Protein AF-A0A6L3SUL7-F1 (afdb_monomer_lite)

Sequence (112 aa):
MAATLPPPRGPMPLVPLALLVAFAGGHLGVRTARADEAATIGYRIELQACRGEVCLPISVPTPLWEGRYACDGRATWVAEDAAELGPAVFGLPAGPWNFRARCAPVTGDRRA

Radius of gyration: 33.04 Å; chains: 1; bounding box: 74×94×42 Å

Structure (mmCIF, N/CA/C/O backbone):
data_AF-A0A6L3SUL7-F1
#
_entry.id   AF-A0A6L3SUL7-F1
#
loop_
_atom_site.group_PDB
_atom_site.id
_atom_site.type_symbol
_atom_site.label_atom_id
_atom_site.label_alt_id
_atom_site.label_comp_id
_atom_site.label_asym_id
_atom_site.label_entity_id
_atom_site.label_seq_id
_atom_site.pdbx_PDB_ins_code
_atom_site.Cartn_x
_atom_site.Cartn_y
_atom_site.Cartn_z
_atom_site.occupancy
_atom_site.B_iso_or_equiv
_atom_site.auth_seq_id
_atom_site.auth_comp_id
_atom_site.auth_asym_id
_atom_site.auth_atom_id
_atom_site.pdbx_PDB_model_num
ATOM 1 N N . MET A 1 1 ? 56.485 -82.835 -9.533 1.00 48.00 1 MET A N 1
ATOM 2 C CA . MET A 1 1 ? 56.835 -82.298 -8.203 1.00 48.00 1 MET A CA 1
ATOM 3 C C . MET A 1 1 ? 57.923 -81.253 -8.393 1.00 48.00 1 MET A C 1
ATOM 5 O O . MET A 1 1 ? 59.011 -81.635 -8.787 1.00 48.00 1 MET A O 1
ATOM 9 N N . ALA A 1 2 ? 57.595 -79.972 -8.216 1.00 44.84 2 ALA A N 1
ATOM 10 C CA . ALA A 1 2 ? 58.485 -78.862 -7.843 1.00 44.84 2 ALA A CA 1
ATOM 11 C C . ALA A 1 2 ? 57.636 -77.584 -7.890 1.00 44.84 2 ALA A C 1
ATOM 13 O O . ALA A 1 2 ? 57.129 -77.207 -8.943 1.00 44.84 2 ALA A O 1
ATOM 14 N N . ALA A 1 3 ? 57.408 -76.990 -6.722 1.00 48.28 3 ALA A N 1
ATOM 15 C CA . ALA A 1 3 ? 56.704 -75.729 -6.569 1.00 48.28 3 ALA A CA 1
ATOM 16 C C . ALA A 1 3 ? 57.614 -74.575 -7.006 1.00 48.28 3 ALA A C 1
ATOM 18 O O . ALA A 1 3 ? 58.794 -74.547 -6.657 1.00 48.28 3 ALA A O 1
ATOM 19 N N . THR A 1 4 ? 57.063 -73.599 -7.721 1.00 47.97 4 THR A N 1
ATOM 20 C CA . THR A 1 4 ? 57.722 -72.307 -7.942 1.00 47.97 4 THR A CA 1
ATOM 21 C C . THR A 1 4 ? 56.695 -71.218 -7.658 1.00 47.97 4 THR A C 1
ATOM 23 O O . THR A 1 4 ? 55.708 -71.067 -8.371 1.00 47.97 4 THR A O 1
ATOM 26 N N . LEU A 1 5 ? 56.887 -70.531 -6.532 1.00 55.03 5 LEU A N 1
ATOM 27 C CA . LEU A 1 5 ? 56.089 -69.392 -6.081 1.00 55.03 5 LEU A CA 1
ATOM 28 C C . LEU A 1 5 ? 56.340 -68.176 -6.992 1.00 55.03 5 LEU A C 1
ATOM 30 O O . LEU A 1 5 ? 57.505 -67.880 -7.263 1.00 55.03 5 LEU A O 1
ATOM 34 N N . PRO A 1 6 ? 55.309 -67.424 -7.418 1.00 62.91 6 PRO A N 1
ATOM 35 C CA . PRO A 1 6 ? 55.513 -66.100 -7.999 1.00 62.91 6 PRO A CA 1
ATOM 36 C C . PRO A 1 6 ? 55.828 -65.033 -6.916 1.00 62.91 6 PRO A C 1
ATOM 38 O O . PRO A 1 6 ? 55.295 -65.116 -5.805 1.00 62.91 6 PRO A O 1
ATOM 41 N N . PRO A 1 7 ? 56.683 -64.032 -7.222 1.00 61.78 7 PRO A N 1
ATOM 42 C CA . PRO A 1 7 ? 57.107 -62.961 -6.307 1.00 61.78 7 PRO A CA 1
ATOM 43 C C . PRO A 1 7 ? 56.012 -61.904 -6.006 1.00 61.78 7 PRO A C 1
ATOM 45 O O .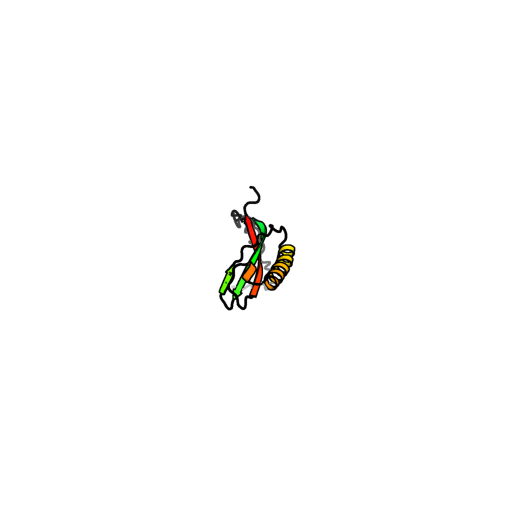 PRO A 1 7 ? 54.961 -61.894 -6.651 1.00 61.78 7 PRO A O 1
ATOM 48 N N . PRO A 1 8 ? 56.227 -61.030 -4.995 1.00 51.16 8 PRO A N 1
ATOM 49 C CA . PRO A 1 8 ? 55.175 -60.278 -4.312 1.00 51.16 8 PRO A CA 1
ATOM 50 C C . PRO A 1 8 ? 54.624 -59.058 -5.064 1.00 51.16 8 PRO A C 1
ATOM 52 O O . PRO A 1 8 ? 55.255 -58.451 -5.923 1.00 51.16 8 PRO A O 1
ATOM 55 N N . ARG A 1 9 ? 53.408 -58.703 -4.634 1.00 55.72 9 ARG A N 1
ATOM 56 C CA . ARG A 1 9 ? 52.554 -57.579 -5.034 1.00 55.72 9 ARG A CA 1
ATOM 57 C C . ARG A 1 9 ? 53.301 -56.237 -5.053 1.00 55.72 9 ARG A C 1
ATOM 59 O O . ARG A 1 9 ? 53.697 -55.740 -4.003 1.00 55.72 9 ARG A O 1
ATOM 66 N N . GLY A 1 10 ? 53.381 -55.614 -6.227 1.00 47.94 10 GLY A N 1
ATOM 67 C CA . GLY A 1 10 ? 53.538 -54.163 -6.349 1.00 47.94 10 GLY A CA 1
ATOM 68 C C . GLY A 1 10 ? 52.177 -53.455 -6.215 1.00 47.94 10 GLY A C 1
ATOM 69 O O . GLY A 1 10 ? 51.157 -54.041 -6.592 1.00 47.94 10 GLY A O 1
ATOM 70 N N . PRO A 1 11 ? 52.115 -52.229 -5.664 1.00 52.91 11 PRO A N 1
ATOM 71 C CA . PRO A 1 11 ? 50.865 -51.490 -5.520 1.00 52.91 11 PRO A CA 1
ATOM 72 C C . PRO A 1 11 ? 50.369 -50.973 -6.879 1.00 52.91 11 PRO A C 1
ATOM 74 O O . PRO A 1 11 ? 51.074 -50.265 -7.593 1.00 52.91 11 PRO A O 1
ATOM 77 N N . MET A 1 12 ? 49.130 -51.329 -7.220 1.00 60.50 12 MET A N 1
ATOM 78 C CA . MET A 1 12 ? 48.391 -50.772 -8.354 1.00 60.50 12 MET A CA 1
ATOM 79 C C . MET A 1 12 ? 48.030 -49.303 -8.086 1.00 60.50 12 MET A C 1
ATOM 81 O O . MET A 1 12 ? 47.459 -49.024 -7.030 1.00 60.50 12 MET A O 1
ATOM 85 N N . PRO A 1 13 ? 48.194 -48.379 -9.045 1.00 50.47 13 PRO A N 1
ATOM 86 C CA . PRO A 1 13 ? 47.368 -47.186 -9.079 1.00 50.47 13 PRO A CA 1
ATOM 87 C C . PRO A 1 13 ? 46.054 -47.510 -9.803 1.00 50.47 13 PRO A C 1
ATOM 89 O O . PRO A 1 13 ? 45.925 -47.398 -11.020 1.00 50.47 13 PRO A O 1
ATOM 92 N N . LEU A 1 14 ? 45.065 -47.918 -9.005 1.00 57.41 14 LEU A N 1
ATOM 93 C CA . LEU A 1 14 ? 43.644 -47.717 -9.282 1.00 57.41 14 LEU A CA 1
ATOM 94 C C . LEU A 1 14 ? 43.400 -46.205 -9.399 1.00 57.41 14 LEU A C 1
ATOM 96 O O . LEU A 1 14 ? 43.149 -45.539 -8.399 1.00 57.41 14 LEU A O 1
ATOM 100 N N . VAL A 1 15 ? 43.488 -45.649 -10.606 1.00 49.25 15 VAL A N 1
ATOM 101 C CA . VAL A 1 15 ? 42.876 -44.345 -10.888 1.00 49.25 15 VAL A CA 1
ATOM 102 C C . VAL A 1 15 ? 41.457 -44.643 -11.367 1.00 49.25 15 VAL A C 1
ATOM 104 O O . VAL A 1 15 ? 41.287 -45.232 -12.437 1.00 49.25 15 VAL A O 1
ATOM 107 N N . PRO A 1 16 ? 40.434 -44.361 -10.544 1.00 48.59 16 PRO A N 1
ATOM 108 C CA . PRO A 1 16 ? 39.110 -44.899 -10.755 1.00 48.59 16 PRO A CA 1
ATOM 109 C C . PRO A 1 16 ? 38.422 -44.201 -11.923 1.00 48.59 16 PRO A C 1
ATOM 111 O O . PRO A 1 16 ? 38.469 -42.982 -12.087 1.00 48.59 16 PRO A O 1
ATOM 114 N N . LEU A 1 17 ? 37.708 -45.036 -12.667 1.00 49.34 17 LEU A N 1
ATOM 115 C CA . LEU A 1 17 ? 36.727 -44.830 -13.730 1.00 49.34 17 LEU A CA 1
ATOM 116 C C . LEU A 1 17 ? 35.579 -43.839 -13.396 1.00 49.34 17 LEU A C 1
ATOM 118 O O . LEU A 1 17 ? 34.502 -43.920 -13.978 1.00 49.34 17 LEU A O 1
ATOM 122 N N . ALA A 1 18 ? 35.763 -42.929 -12.437 1.00 46.16 18 ALA A N 1
ATOM 123 C CA . ALA A 1 18 ? 34.755 -41.994 -11.946 1.00 46.16 18 ALA A CA 1
ATOM 124 C C . ALA A 1 18 ? 34.616 -40.733 -12.819 1.00 46.16 18 ALA A C 1
ATOM 126 O O . ALA A 1 18 ? 33.619 -40.024 -12.710 1.00 46.16 18 ALA A O 1
ATOM 127 N N . LEU A 1 19 ? 35.571 -40.453 -13.715 1.00 46.22 19 LEU A N 1
ATOM 128 C CA . LEU A 1 19 ? 35.538 -39.240 -14.542 1.00 46.22 19 LEU A CA 1
ATOM 129 C C . LEU A 1 19 ? 34.682 -39.364 -15.818 1.00 46.22 19 LEU A C 1
ATOM 131 O O . LEU A 1 19 ? 34.339 -38.351 -16.419 1.00 46.22 19 LEU A O 1
ATOM 135 N N . LEU A 1 20 ? 34.311 -40.578 -16.242 1.00 46.97 20 LEU A N 1
ATOM 136 C CA . LEU A 1 20 ? 33.621 -40.792 -17.525 1.00 46.97 20 LEU A CA 1
ATOM 137 C C . LEU A 1 20 ? 32.086 -40.742 -17.439 1.00 46.97 20 LEU A C 1
ATOM 139 O O . LEU A 1 20 ? 31.431 -40.521 -18.455 1.00 46.97 20 LEU A O 1
ATOM 143 N N . VAL A 1 21 ? 31.492 -40.861 -16.247 1.00 49.47 21 VAL A N 1
ATOM 144 C CA . VAL A 1 21 ? 30.023 -40.787 -16.079 1.00 49.47 21 VAL A CA 1
ATOM 145 C C . VAL A 1 21 ? 29.522 -39.336 -15.976 1.00 49.47 21 VAL A C 1
ATOM 147 O O . VAL A 1 21 ? 28.361 -39.058 -16.264 1.00 49.47 21 VAL A O 1
ATOM 150 N N . ALA A 1 22 ? 30.399 -38.376 -15.666 1.00 47.94 22 ALA A N 1
ATOM 151 C CA . ALA A 1 22 ? 30.028 -36.961 -15.568 1.00 47.94 22 ALA A CA 1
ATOM 152 C C . ALA A 1 22 ? 29.823 -36.274 -16.934 1.00 47.94 22 ALA A C 1
ATOM 154 O O . ALA A 1 22 ? 29.120 -35.270 -17.008 1.00 47.94 22 ALA A O 1
ATOM 155 N N . PHE A 1 23 ? 30.390 -36.807 -18.023 1.00 44.94 23 PHE A N 1
ATOM 156 C CA . PHE A 1 23 ? 30.346 -36.140 -19.333 1.00 44.94 23 PHE A CA 1
ATOM 157 C C . PHE A 1 23 ? 29.145 -36.557 -20.202 1.00 44.94 23 PHE A C 1
ATOM 159 O O . PHE A 1 23 ? 28.699 -35.792 -21.052 1.00 44.94 23 PHE A O 1
ATOM 166 N N . ALA A 1 24 ? 28.558 -37.735 -19.962 1.00 48.12 24 ALA A N 1
ATOM 167 C CA . ALA A 1 24 ? 27.396 -38.218 -20.720 1.00 48.12 24 ALA A CA 1
ATOM 168 C C . ALA A 1 24 ? 26.038 -37.769 -20.132 1.00 48.12 24 ALA A C 1
ATOM 170 O O . ALA A 1 24 ? 25.038 -37.748 -20.845 1.00 48.12 24 ALA A O 1
ATOM 171 N N . GLY A 1 25 ? 25.991 -37.366 -18.856 1.00 43.28 25 GLY A N 1
ATOM 172 C CA . GLY A 1 25 ? 24.772 -36.866 -18.199 1.00 43.28 25 GLY A CA 1
ATOM 173 C C . GLY A 1 25 ? 24.451 -35.386 -18.460 1.00 43.28 25 GLY A C 1
ATOM 174 O O . GLY A 1 25 ? 23.358 -34.935 -18.130 1.00 43.28 25 GLY A O 1
ATOM 175 N N . GLY A 1 26 ? 25.376 -34.625 -19.057 1.00 42.66 26 GLY A N 1
ATOM 176 C CA . GLY A 1 26 ? 25.261 -33.167 -19.214 1.00 42.66 26 GLY A CA 1
ATOM 177 C C . GLY A 1 26 ? 24.410 -32.680 -20.393 1.00 42.66 26 GLY A C 1
ATOM 178 O O . GLY A 1 26 ? 24.075 -31.502 -20.444 1.00 42.66 26 GLY A O 1
ATOM 179 N N . HIS A 1 27 ? 24.033 -33.553 -21.332 1.00 51.78 27 HIS A N 1
ATOM 180 C CA . HIS A 1 27 ? 23.368 -33.133 -22.579 1.00 51.78 27 HIS A CA 1
ATOM 181 C C . HIS A 1 27 ? 21.912 -33.595 -22.733 1.00 51.78 27 HIS A C 1
ATOM 183 O O . HIS A 1 27 ? 21.271 -33.270 -23.728 1.00 51.78 27 HIS A O 1
ATOM 189 N N . LEU A 1 28 ? 21.361 -34.309 -21.745 1.00 51.00 28 LEU A N 1
ATOM 190 C CA . LEU A 1 28 ? 19.979 -34.817 -21.770 1.00 51.00 28 LEU A CA 1
ATOM 191 C C . LEU A 1 28 ? 19.153 -34.423 -20.535 1.00 51.00 28 LEU A C 1
ATOM 193 O O . LEU A 1 28 ? 18.099 -34.998 -20.269 1.00 51.00 28 LEU A O 1
ATOM 197 N N . GLY A 1 29 ? 19.606 -33.408 -19.797 1.00 43.03 29 GLY A N 1
ATOM 198 C CA . GLY A 1 29 ? 18.882 -32.826 -18.675 1.00 43.03 29 GLY A CA 1
ATOM 199 C C . GLY A 1 29 ? 18.013 -31.647 -19.104 1.00 43.03 29 GLY A C 1
ATOM 200 O O . GLY A 1 29 ? 18.497 -30.532 -19.241 1.00 43.03 29 GLY A O 1
ATOM 201 N N . VAL A 1 30 ? 16.711 -31.909 -19.198 1.00 48.03 30 VAL A N 1
ATOM 202 C CA . VAL A 1 30 ? 15.632 -30.939 -18.955 1.00 48.03 30 VAL A CA 1
ATOM 203 C C . VAL A 1 30 ? 15.331 -29.966 -20.100 1.00 48.03 30 VAL A C 1
ATOM 205 O O . VAL A 1 30 ? 15.587 -28.765 -20.092 1.00 48.03 30 VAL A O 1
ATOM 208 N N . ARG A 1 31 ? 14.622 -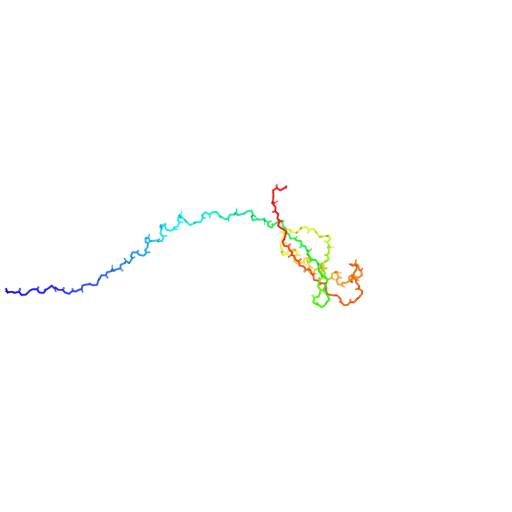30.544 -21.069 1.00 45.56 31 ARG A N 1
ATOM 209 C CA . ARG A 1 31 ? 13.461 -29.924 -21.706 1.00 45.56 31 ARG A CA 1
ATOM 210 C C . ARG A 1 31 ? 12.685 -28.994 -20.753 1.00 45.56 31 ARG A C 1
ATOM 212 O O . ARG A 1 31 ? 12.330 -29.384 -19.648 1.00 45.56 31 ARG A O 1
ATOM 219 N N . THR A 1 32 ? 12.329 -27.831 -21.297 1.00 47.50 32 THR A N 1
ATOM 220 C CA . THR A 1 32 ? 11.035 -27.148 -21.117 1.00 47.50 32 THR A CA 1
ATOM 221 C C . THR A 1 32 ? 10.640 -26.746 -19.693 1.00 47.50 32 THR A C 1
ATOM 223 O O . THR A 1 32 ? 9.841 -27.418 -19.051 1.00 47.50 32 THR A O 1
ATOM 226 N N . ALA A 1 33 ? 11.083 -25.568 -19.257 1.00 43.81 33 ALA A N 1
ATOM 227 C CA . ALA A 1 33 ? 10.329 -24.770 -18.291 1.00 43.81 33 ALA A CA 1
ATOM 228 C C . ALA A 1 33 ? 10.673 -23.283 -18.443 1.00 43.81 33 ALA A C 1
ATOM 230 O O . ALA A 1 33 ? 11.345 -22.686 -17.613 1.00 43.81 33 ALA A O 1
ATOM 231 N N . ARG A 1 34 ? 10.198 -22.660 -19.516 1.00 46.72 34 ARG A N 1
ATOM 232 C CA . ARG A 1 34 ? 9.592 -21.346 -19.331 1.00 46.72 34 ARG A CA 1
ATOM 233 C C . ARG A 1 34 ? 8.169 -21.492 -19.817 1.00 46.72 34 ARG A C 1
ATOM 235 O O . ARG A 1 34 ? 7.860 -21.262 -20.978 1.00 46.72 34 ARG A O 1
ATOM 242 N N . ALA A 1 35 ? 7.345 -21.991 -18.895 1.00 45.34 35 ALA A N 1
ATOM 243 C CA . ALA A 1 35 ? 5.958 -21.568 -18.823 1.00 45.34 35 ALA A CA 1
ATOM 244 C C . ALA A 1 35 ? 5.915 -20.046 -19.011 1.00 45.34 35 ALA A C 1
ATOM 246 O O . ALA A 1 35 ? 6.918 -19.385 -18.733 1.00 45.34 35 ALA A O 1
ATOM 247 N N . ASP A 1 36 ? 4.795 -19.514 -19.477 1.00 48.25 36 ASP A N 1
ATOM 248 C CA . ASP A 1 36 ? 4.480 -18.089 -19.429 1.00 48.25 36 ASP A CA 1
ATOM 249 C C . ASP A 1 36 ? 4.633 -17.576 -17.984 1.00 48.25 36 ASP A C 1
ATOM 251 O O . ASP A 1 36 ? 3.690 -17.492 -17.200 1.00 48.25 36 ASP A O 1
ATOM 255 N N . GLU A 1 37 ? 5.880 -17.332 -17.585 1.00 53.00 37 GLU A N 1
ATOM 256 C CA . GLU A 1 37 ? 6.290 -16.784 -16.312 1.00 53.00 37 GLU A CA 1
ATOM 257 C C . GLU A 1 37 ? 5.919 -15.327 -16.450 1.00 53.00 37 GLU A C 1
ATOM 259 O O . GLU A 1 37 ? 6.690 -14.536 -16.995 1.00 53.00 37 GLU A O 1
ATOM 264 N N . ALA A 1 38 ? 4.668 -15.034 -16.089 1.00 61.62 38 ALA A N 1
ATOM 265 C CA . ALA A 1 38 ? 4.106 -13.701 -16.106 1.00 61.62 38 ALA A CA 1
ATOM 266 C C . ALA A 1 38 ? 5.140 -12.770 -15.472 1.00 61.62 38 ALA A C 1
ATOM 268 O O . ALA A 1 38 ? 5.378 -12.803 -14.262 1.00 61.62 38 ALA A O 1
ATOM 269 N N . ALA A 1 39 ? 5.837 -12.020 -16.324 1.00 79.19 39 ALA A N 1
ATOM 270 C CA . ALA A 1 39 ? 6.984 -11.255 -15.890 1.00 79.19 39 ALA A CA 1
ATOM 271 C C . ALA A 1 39 ? 6.463 -10.193 -14.925 1.00 79.19 39 ALA A C 1
ATOM 273 O O . ALA A 1 39 ? 5.408 -9.600 -15.161 1.00 79.19 39 ALA A O 1
ATOM 274 N N . THR A 1 40 ? 7.182 -9.932 -13.834 1.00 86.06 40 THR A N 1
ATOM 275 C CA . THR A 1 40 ? 6.868 -8.765 -13.008 1.00 86.06 40 THR A CA 1
ATOM 276 C C . THR A 1 40 ? 7.050 -7.525 -13.881 1.00 86.06 40 THR A C 1
ATOM 278 O O . THR A 1 40 ? 8.175 -7.159 -14.237 1.00 86.06 40 THR A O 1
ATOM 281 N N . ILE A 1 41 ? 5.933 -6.915 -14.275 1.00 89.69 41 ILE A N 1
ATOM 282 C CA . ILE A 1 41 ? 5.891 -5.712 -15.114 1.00 89.69 41 ILE A CA 1
ATOM 283 C C . ILE A 1 41 ? 6.008 -4.437 -14.276 1.00 89.69 41 ILE A C 1
ATOM 285 O O . ILE A 1 41 ? 6.263 -3.367 -14.817 1.00 89.69 41 ILE A O 1
ATOM 289 N N . GLY A 1 42 ? 5.862 -4.552 -12.957 1.00 92.31 42 GLY A N 1
ATOM 290 C CA . GLY A 1 42 ? 6.083 -3.471 -12.008 1.00 92.31 42 GLY A CA 1
ATOM 291 C C . GLY A 1 42 ? 5.634 -3.855 -10.605 1.00 92.31 42 GLY A C 1
ATOM 292 O O . GLY A 1 42 ? 5.297 -5.006 -10.331 1.00 92.31 42 GLY A O 1
ATOM 293 N N . TYR A 1 43 ? 5.611 -2.871 -9.719 1.00 93.69 43 TYR A N 1
ATOM 294 C CA . TYR A 1 43 ? 5.162 -2.995 -8.340 1.00 93.69 43 TYR A CA 1
ATOM 295 C C . TYR A 1 43 ? 4.062 -1.978 -8.067 1.00 93.69 43 TYR A C 1
ATOM 297 O O . TYR A 1 43 ? 4.108 -0.849 -8.557 1.00 93.69 43 TYR A O 1
ATOM 305 N N . ARG A 1 44 ? 3.068 -2.372 -7.279 1.00 94.75 44 ARG A N 1
ATOM 306 C CA . ARG A 1 44 ? 1.977 -1.500 -6.844 1.00 94.75 44 ARG A CA 1
ATOM 307 C C . ARG A 1 44 ? 1.946 -1.459 -5.330 1.00 94.75 44 ARG A C 1
ATOM 309 O O . ARG A 1 44 ? 2.201 -2.468 -4.677 1.00 94.75 44 ARG A O 1
ATOM 316 N N . 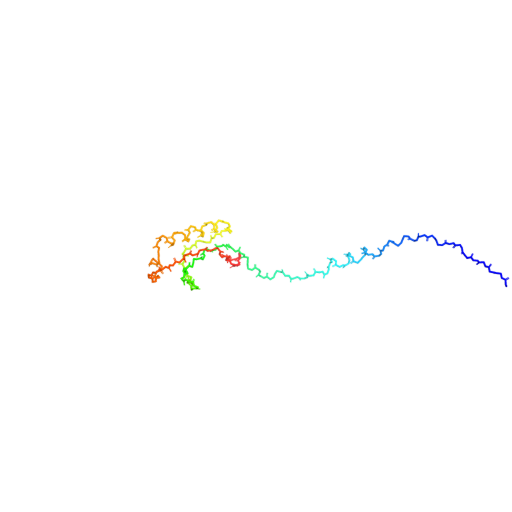ILE A 1 45 ? 1.605 -0.300 -4.787 1.00 96.00 45 ILE A N 1
ATOM 317 C CA . ILE A 1 45 ? 1.404 -0.149 -3.353 1.00 96.00 45 ILE A CA 1
ATOM 318 C C . ILE A 1 45 ? 0.009 -0.668 -3.004 1.00 96.00 45 ILE A C 1
ATOM 320 O O . ILE A 1 45 ? -0.996 -0.193 -3.534 1.00 96.00 45 ILE A O 1
ATOM 324 N N . GLU A 1 46 ? -0.039 -1.633 -2.096 1.00 95.62 46 GLU A N 1
ATOM 325 C CA . GLU A 1 46 ? -1.254 -2.095 -1.436 1.00 95.62 46 GLU A CA 1
ATOM 326 C C . GLU A 1 46 ? -1.309 -1.477 -0.043 1.00 95.62 46 GLU A C 1
ATOM 328 O O . GLU A 1 46 ? -0.410 -1.710 0.767 1.00 95.62 46 GLU A O 1
ATOM 333 N N . LEU A 1 47 ? -2.361 -0.709 0.239 1.00 96.81 47 LEU A N 1
ATOM 334 C CA . LEU A 1 47 ? -2.635 -0.160 1.563 1.00 96.81 47 LEU A CA 1
ATOM 335 C C . LEU A 1 47 ? -3.692 -1.019 2.263 1.00 96.81 47 LEU A C 1
ATOM 337 O O . LEU A 1 47 ? -4.656 -1.473 1.6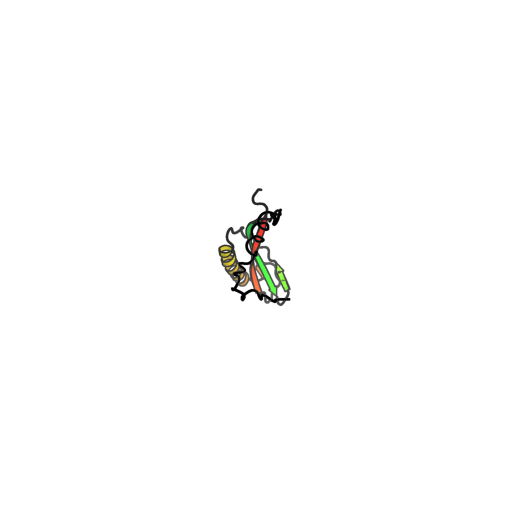48 1.00 96.81 47 LEU A O 1
ATOM 341 N N . GLN A 1 48 ? -3.519 -1.238 3.559 1.00 97.19 48 GLN A N 1
ATOM 342 C CA . GLN A 1 48 ? -4.468 -1.932 4.419 1.00 97.19 48 GLN A CA 1
ATOM 343 C C . GLN A 1 48 ? -4.656 -1.148 5.715 1.00 97.19 48 GLN A C 1
ATOM 345 O O . GLN A 1 48 ? -3.694 -0.607 6.262 1.00 97.19 48 GLN A O 1
ATOM 350 N N . ALA A 1 49 ? -5.881 -1.129 6.232 1.00 97.12 49 ALA A N 1
ATOM 351 C CA . ALA A 1 49 ? -6.174 -0.662 7.581 1.00 97.12 49 ALA A CA 1
ATOM 352 C C . ALA A 1 49 ? -6.545 -1.848 8.464 1.00 97.12 49 ALA A C 1
ATOM 354 O O . ALA A 1 49 ? -7.475 -2.595 8.163 1.00 97.12 49 ALA A O 1
ATOM 355 N N . CYS A 1 50 ? -5.822 -2.013 9.563 1.00 96.38 50 CYS A N 1
ATOM 356 C CA . CYS A 1 50 ? -5.988 -3.111 10.499 1.00 96.38 50 CYS A CA 1
ATOM 357 C C . CYS A 1 50 ? -6.516 -2.617 11.847 1.00 96.38 50 CYS A C 1
ATOM 359 O O . CYS A 1 50 ? -6.012 -1.641 12.406 1.00 96.38 50 CYS A O 1
ATOM 361 N N . ARG A 1 51 ? -7.493 -3.331 12.403 1.00 95.12 51 ARG A N 1
ATOM 362 C CA . ARG A 1 51 ? -8.016 -3.132 13.756 1.00 95.12 51 ARG A CA 1
ATOM 363 C C . ARG A 1 51 ? -8.007 -4.472 14.483 1.00 95.12 51 ARG A C 1
ATOM 365 O O . ARG A 1 51 ? -8.853 -5.330 14.232 1.00 95.12 51 ARG A O 1
ATOM 372 N N . GLY A 1 52 ? -7.023 -4.650 15.364 1.00 91.75 52 GLY A N 1
ATOM 373 C CA . GLY A 1 52 ? -6.681 -5.972 15.889 1.00 91.75 52 GLY A CA 1
ATOM 374 C C . GLY A 1 52 ? -6.254 -6.899 14.749 1.00 91.75 52 GLY A C 1
ATOM 375 O O . GLY A 1 52 ? -5.440 -6.508 13.916 1.00 91.75 52 GLY A O 1
ATOM 376 N N . GLU A 1 53 ? -6.860 -8.082 14.683 1.00 92.19 53 GLU A N 1
ATOM 377 C CA . GLU A 1 53 ? -6.591 -9.102 13.655 1.00 92.19 53 GLU A CA 1
ATOM 378 C C . GLU A 1 53 ? -7.334 -8.861 12.327 1.00 92.19 53 GLU A C 1
ATOM 380 O O . GLU A 1 53 ? -7.101 -9.557 11.340 1.00 92.19 53 GLU A O 1
ATOM 385 N N . VAL A 1 54 ? -8.256 -7.892 12.274 1.00 93.00 54 VAL A N 1
ATOM 386 C CA . VAL A 1 54 ? -9.053 -7.622 11.070 1.00 93.00 54 VAL A CA 1
ATOM 387 C C . VAL A 1 54 ? -8.363 -6.559 10.228 1.00 93.00 54 VAL A C 1
ATOM 389 O O . VAL A 1 54 ? -8.274 -5.411 10.659 1.00 93.00 54 VAL A O 1
ATOM 392 N N . CYS A 1 55 ? -7.935 -6.917 9.017 1.00 95.31 55 CYS A N 1
ATOM 393 C CA . CYS A 1 55 ? -7.354 -5.992 8.045 1.00 95.31 55 CYS A CA 1
ATOM 394 C C . CYS A 1 55 ? -8.268 -5.821 6.828 1.00 95.31 55 CYS A C 1
ATOM 396 O O . CYS A 1 55 ? -8.691 -6.799 6.211 1.00 95.31 55 CYS A O 1
ATOM 398 N N . LEU A 1 56 ? -8.549 -4.569 6.475 1.00 95.44 56 LEU A N 1
ATOM 399 C CA . LEU A 1 56 ? -9.337 -4.189 5.310 1.00 95.44 56 LEU A CA 1
ATOM 400 C C . LEU A 1 56 ? -8.415 -3.598 4.239 1.00 95.44 56 LEU A C 1
ATOM 402 O O . LEU A 1 56 ? -7.643 -2.687 4.554 1.00 95.44 56 LEU A O 1
ATOM 406 N N . PRO A 1 57 ? -8.470 -4.084 2.986 1.00 95.50 57 PRO A N 1
ATOM 407 C CA . PRO A 1 57 ? -7.725 -3.475 1.896 1.00 95.50 57 PRO A CA 1
ATOM 408 C C . PRO A 1 57 ? -8.305 -2.097 1.564 1.00 95.50 57 PRO A C 1
ATOM 410 O O . PRO A 1 57 ? -9.520 -1.931 1.461 1.00 95.50 57 PRO A O 1
ATOM 413 N N . ILE A 1 58 ? -7.426 -1.120 1.366 1.00 94.19 58 ILE A N 1
ATOM 414 C CA . ILE A 1 58 ? -7.770 0.228 0.923 1.00 94.19 58 ILE A CA 1
ATOM 415 C C . ILE A 1 58 ? -7.241 0.404 -0.495 1.00 94.19 58 ILE A C 1
ATOM 417 O O . ILE A 1 58 ? -6.037 0.330 -0.752 1.00 94.19 58 ILE A O 1
ATOM 421 N N . SER A 1 59 ? -8.151 0.665 -1.427 1.00 87.31 59 SER A N 1
ATOM 422 C CA . SER A 1 59 ? -7.787 1.001 -2.797 1.00 87.31 59 SER A CA 1
ATOM 423 C C . SER A 1 59 ? -7.265 2.433 -2.858 1.00 87.31 59 SER A C 1
ATOM 425 O O . SER A 1 59 ? -8.031 3.387 -2.759 1.00 87.31 59 SER A O 1
ATOM 427 N N . VAL A 1 60 ? -5.955 2.576 -3.049 1.00 84.25 60 VAL A N 1
ATOM 428 C CA . VAL A 1 60 ? -5.304 3.861 -3.319 1.00 84.25 60 VAL A CA 1
ATOM 429 C C . VAL A 1 60 ? -4.879 3.932 -4.788 1.00 84.25 60 VAL A C 1
ATOM 431 O O . VAL A 1 60 ? -4.258 2.987 -5.287 1.00 84.25 60 VAL A O 1
ATOM 434 N N . PRO A 1 61 ? -5.190 5.024 -5.510 1.00 83.25 61 PRO A N 1
ATOM 435 C CA . PRO A 1 61 ? -4.710 5.211 -6.871 1.00 83.25 61 PRO A CA 1
ATOM 436 C C . PRO A 1 61 ? -3.204 5.485 -6.825 1.00 83.25 61 PRO A C 1
ATOM 438 O O . PRO A 1 61 ? -2.764 6.605 -6.580 1.00 83.25 61 PRO A O 1
ATOM 441 N N . THR A 1 62 ? -2.403 4.442 -7.027 1.00 83.19 62 THR A N 1
ATOM 4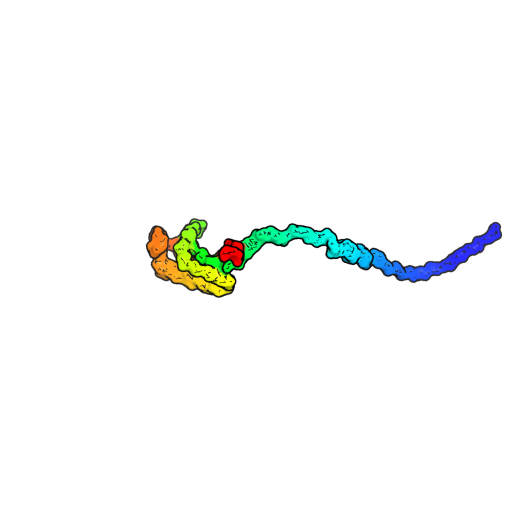42 C CA . THR A 1 62 ? -0.941 4.541 -7.074 1.00 83.19 62 THR A CA 1
ATOM 443 C C . THR A 1 62 ? -0.426 4.116 -8.447 1.00 83.19 62 THR A C 1
ATOM 445 O O . THR A 1 62 ? -0.974 3.180 -9.045 1.00 83.19 62 THR A O 1
ATOM 448 N N . PRO A 1 63 ? 0.597 4.808 -8.984 1.00 88.69 63 PRO A N 1
ATOM 449 C CA . PRO A 1 63 ? 1.223 4.400 -10.233 1.00 88.69 63 PRO A CA 1
ATOM 450 C C . PRO A 1 63 ? 1.913 3.042 -10.064 1.00 88.69 63 PRO A C 1
ATOM 452 O O . PRO A 1 63 ? 2.231 2.621 -8.949 1.00 88.69 63 PRO A O 1
ATOM 455 N N . LEU A 1 64 ? 2.169 2.369 -11.186 1.00 91.81 64 LEU A N 1
ATOM 456 C CA . LEU A 1 64 ? 3.103 1.249 -11.208 1.00 91.81 64 LEU A CA 1
ATOM 457 C C . LEU A 1 64 ? 4.528 1.776 -11.047 1.00 91.81 64 LEU A C 1
ATOM 459 O O . LEU A 1 64 ? 4.919 2.750 -11.685 1.00 91.81 64 LEU A O 1
ATOM 463 N N . TRP A 1 65 ? 5.297 1.104 -10.204 1.00 91.88 65 TRP A N 1
ATOM 464 C CA . TRP A 1 65 ? 6.702 1.387 -9.958 1.00 91.88 65 TRP A CA 1
ATOM 465 C C . TRP A 1 65 ? 7.561 0.350 -10.667 1.00 91.88 65 TRP A C 1
ATOM 467 O O . TRP A 1 65 ? 7.336 -0.849 -10.519 1.00 91.88 65 TRP A O 1
ATOM 477 N N . GLU A 1 66 ? 8.579 0.789 -11.400 1.00 87.88 66 GLU A N 1
ATOM 478 C CA . GLU A 1 66 ? 9.487 -0.130 -12.100 1.00 87.88 66 GLU A CA 1
ATOM 479 C C . GLU A 1 66 ? 10.403 -0.892 -11.126 1.00 87.88 66 GLU A C 1
ATOM 481 O O . GLU A 1 66 ? 10.750 -2.051 -11.351 1.00 87.88 66 GLU A O 1
ATOM 486 N N . GLY A 1 67 ? 10.771 -0.258 -10.007 1.00 89.50 67 GLY A N 1
ATOM 487 C CA . GLY A 1 67 ? 11.700 -0.803 -9.021 1.00 89.50 67 GLY A CA 1
ATOM 488 C C . GLY A 1 67 ? 11.045 -1.105 -7.677 1.00 89.50 67 GLY A C 1
ATOM 489 O O . GLY A 1 67 ? 10.390 -0.242 -7.089 1.00 89.50 67 GLY A O 1
ATOM 490 N N . ARG A 1 68 ? 11.313 -2.302 -7.136 1.00 92.44 68 ARG A N 1
ATOM 491 C CA . ARG A 1 68 ? 10.824 -2.720 -5.813 1.00 92.44 68 ARG A CA 1
ATOM 492 C C . ARG A 1 68 ? 11.263 -1.773 -4.698 1.00 92.44 68 ARG A C 1
ATOM 494 O O . ARG A 1 68 ? 10.437 -1.355 -3.905 1.00 92.44 68 ARG A O 1
ATOM 501 N N . TYR A 1 69 ? 12.544 -1.406 -4.672 1.00 92.81 69 TYR A N 1
ATOM 502 C CA . TYR A 1 69 ? 13.108 -0.560 -3.617 1.00 92.81 69 TYR A CA 1
ATOM 503 C C . TYR A 1 69 ? 12.441 0.821 -3.547 1.00 92.81 69 TYR A C 1
ATOM 505 O O . TYR A 1 69 ? 12.067 1.281 -2.473 1.00 92.81 69 TYR A O 1
ATOM 513 N N . ALA A 1 70 ? 12.243 1.462 -4.703 1.00 92.62 70 ALA A N 1
ATOM 514 C CA . ALA A 1 70 ? 11.564 2.753 -4.779 1.00 92.62 70 ALA A CA 1
ATOM 515 C C . ALA A 1 70 ? 10.094 2.643 -4.344 1.00 92.62 70 ALA A C 1
ATOM 517 O O . ALA A 1 70 ? 9.602 3.495 -3.604 1.00 92.62 70 ALA A O 1
ATOM 518 N N . CYS A 1 71 ? 9.423 1.561 -4.750 1.00 95.12 71 CYS A N 1
ATOM 519 C CA . CYS A 1 71 ? 8.070 1.265 -4.306 1.00 95.12 71 CYS A CA 1
ATOM 520 C C . CYS A 1 71 ? 8.009 1.104 -2.779 1.00 95.12 71 CYS A C 1
ATOM 522 O O . CYS A 1 71 ? 7.187 1.758 -2.143 1.00 95.12 71 CYS A O 1
ATOM 524 N N . ASP A 1 72 ? 8.877 0.276 -2.186 1.00 95.12 72 ASP A N 1
ATOM 525 C CA . ASP A 1 72 ? 8.884 0.001 -0.742 1.00 95.12 72 ASP A CA 1
ATOM 526 C C . ASP A 1 72 ? 9.099 1.291 0.062 1.00 95.12 72 ASP A C 1
ATOM 528 O O . ASP A 1 72 ? 8.379 1.549 1.026 1.00 95.12 72 ASP A O 1
ATOM 532 N N . GLY A 1 73 ? 10.021 2.153 -0.384 1.00 94.31 73 GLY A N 1
ATOM 533 C CA . GLY A 1 73 ? 10.216 3.473 0.213 1.00 94.31 73 GLY A CA 1
ATOM 534 C C . GLY A 1 73 ? 8.943 4.318 0.174 1.00 94.31 73 GLY A C 1
ATOM 535 O O . GLY A 1 73 ? 8.560 4.900 1.186 1.00 94.31 73 GLY A O 1
ATOM 536 N N . ARG A 1 74 ? 8.242 4.352 -0.968 1.00 94.81 74 ARG A N 1
ATOM 537 C CA . ARG A 1 74 ? 6.974 5.086 -1.088 1.00 94.81 74 ARG A CA 1
ATOM 538 C C . ARG A 1 74 ? 5.849 4.459 -0.266 1.00 94.81 74 ARG A C 1
ATOM 540 O O . ARG A 1 74 ? 5.018 5.201 0.248 1.00 94.81 74 ARG A O 1
ATOM 547 N N . ALA A 1 75 ? 5.809 3.136 -0.134 1.00 95.56 75 ALA A N 1
ATOM 548 C CA . ALA A 1 75 ? 4.809 2.452 0.673 1.00 95.56 75 ALA A CA 1
ATOM 549 C C . ALA A 1 75 ? 4.864 2.931 2.131 1.00 95.56 75 ALA A C 1
ATOM 551 O O . ALA A 1 75 ? 3.818 3.255 2.684 1.00 95.56 75 ALA A O 1
ATOM 552 N N . THR A 1 76 ? 6.057 3.084 2.716 1.00 95.25 76 THR A N 1
ATOM 553 C CA . THR A 1 76 ? 6.212 3.636 4.074 1.00 95.25 76 THR A CA 1
ATOM 554 C C . THR A 1 76 ? 5.539 5.002 4.216 1.00 95.25 76 THR A C 1
ATOM 556 O O . THR A 1 76 ? 4.679 5.162 5.076 1.00 95.25 76 THR A O 1
ATOM 559 N N . TRP A 1 77 ? 5.834 5.939 3.309 1.00 95.00 77 TRP A N 1
ATOM 560 C CA . TRP A 1 77 ? 5.209 7.267 3.309 1.00 95.00 77 TRP A CA 1
ATOM 561 C C . TRP A 1 77 ? 3.684 7.199 3.180 1.00 95.00 77 TRP A C 1
ATOM 563 O O . TRP A 1 77 ? 2.973 7.897 3.885 1.00 95.00 77 TRP A O 1
ATOM 573 N N . VAL A 1 78 ? 3.158 6.316 2.326 1.00 95.00 78 VAL A N 1
ATOM 574 C CA . VAL A 1 78 ? 1.703 6.147 2.166 1.00 95.00 78 VAL A CA 1
ATOM 575 C C . VAL A 1 78 ? 1.041 5.638 3.450 1.00 95.00 78 VAL A C 1
ATOM 577 O O . VAL A 1 78 ? -0.083 6.035 3.750 1.00 95.00 78 VAL A O 1
ATOM 580 N N . ALA A 1 79 ? 1.702 4.757 4.206 1.00 95.69 79 ALA A N 1
ATOM 581 C CA . ALA A 1 79 ? 1.176 4.294 5.489 1.00 95.69 79 ALA A CA 1
ATOM 582 C C . ALA A 1 79 ? 1.163 5.414 6.543 1.00 95.69 79 ALA A C 1
ATOM 584 O O . ALA A 1 79 ? 0.192 5.518 7.292 1.00 95.69 79 ALA A O 1
ATOM 585 N N . GLU A 1 80 ? 2.208 6.244 6.580 1.00 95.50 80 GLU A N 1
ATOM 586 C CA . GLU A 1 80 ? 2.312 7.404 7.475 1.00 95.50 80 GLU A CA 1
ATOM 587 C C . GLU A 1 80 ? 1.254 8.463 7.139 1.00 95.50 80 GLU A C 1
ATOM 589 O O . GLU A 1 80 ? 0.463 8.827 8.011 1.00 95.50 80 GLU A O 1
ATOM 594 N N . ASP A 1 81 ? 1.147 8.850 5.865 1.00 94.94 81 ASP A N 1
ATOM 595 C CA . ASP A 1 81 ? 0.133 9.793 5.378 1.00 94.94 81 ASP A CA 1
ATOM 596 C C . ASP A 1 81 ? -1.287 9.291 5.706 1.00 94.94 81 ASP A C 1
ATOM 598 O O . ASP A 1 81 ? -2.151 10.051 6.143 1.00 94.94 81 ASP A O 1
ATOM 602 N N . ALA A 1 82 ? -1.552 7.990 5.532 1.00 94.81 82 ALA A N 1
ATOM 603 C CA . ALA A 1 82 ? -2.851 7.402 5.858 1.00 94.81 82 ALA A CA 1
ATOM 604 C C . ALA A 1 82 ? -3.154 7.439 7.365 1.00 94.81 82 ALA A C 1
ATOM 606 O O . ALA A 1 82 ? -4.305 7.658 7.755 1.00 94.81 82 ALA A O 1
ATOM 607 N N . ALA A 1 83 ? -2.139 7.246 8.211 1.00 94.50 83 ALA A N 1
ATOM 608 C CA . ALA A 1 83 ? -2.285 7.361 9.657 1.00 94.50 83 ALA A CA 1
ATOM 609 C C . ALA A 1 83 ? -2.581 8.805 10.093 1.00 94.50 83 ALA A C 1
ATOM 611 O O . ALA A 1 83 ? -3.394 8.998 10.998 1.00 94.50 83 ALA A O 1
ATOM 612 N N . GLU A 1 84 ? -1.986 9.798 9.427 1.00 95.00 84 GLU A N 1
ATOM 613 C CA . GLU A 1 84 ? -2.232 11.222 9.689 1.00 95.00 84 GLU A CA 1
ATOM 614 C C . GLU A 1 84 ? -3.629 11.668 9.232 1.00 95.00 84 GLU A C 1
ATOM 616 O O . GLU A 1 84 ? -4.359 12.307 9.992 1.00 95.00 84 GLU A O 1
ATOM 621 N N . LEU A 1 85 ? -4.039 11.283 8.018 1.00 94.38 85 LEU A N 1
ATOM 622 C CA . LEU A 1 85 ? -5.376 11.573 7.479 1.00 94.38 85 LEU A CA 1
ATOM 623 C C . LEU A 1 85 ? -6.492 10.918 8.305 1.00 94.38 85 LEU A C 1
ATOM 625 O O . LEU A 1 85 ? -7.608 11.439 8.401 1.00 94.38 85 LEU A O 1
ATOM 629 N N . GLY A 1 86 ? -6.187 9.769 8.903 1.00 92.75 86 GLY A N 1
ATOM 630 C CA . GLY A 1 86 ? -7.088 9.031 9.767 1.00 92.75 86 GLY A CA 1
ATOM 631 C C . GLY A 1 86 ? -8.167 8.231 9.020 1.00 92.75 86 GLY A C 1
ATOM 632 O O . GLY A 1 86 ? -8.344 8.323 7.803 1.00 92.75 86 GLY A O 1
ATOM 633 N N . PRO A 1 87 ? -8.937 7.411 9.757 1.00 93.56 87 PRO A N 1
ATOM 634 C CA . PRO A 1 87 ? -9.860 6.428 9.180 1.00 93.56 87 PRO A CA 1
ATOM 635 C C . PRO A 1 87 ? -11.035 7.033 8.400 1.00 93.56 87 PRO A C 1
ATOM 637 O O . PRO A 1 87 ? -11.528 6.408 7.461 1.00 93.56 87 PRO A O 1
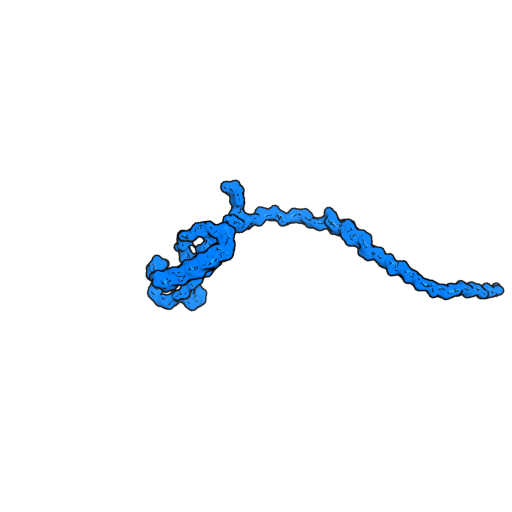ATOM 640 N N . ALA A 1 88 ? -11.477 8.244 8.750 1.00 93.50 88 ALA A N 1
ATOM 641 C CA . ALA A 1 88 ? -12.664 8.859 8.159 1.00 93.50 88 ALA A CA 1
ATOM 642 C C . ALA A 1 88 ? -12.500 9.144 6.656 1.00 93.50 88 ALA A C 1
ATOM 644 O O . ALA A 1 88 ? -13.450 8.964 5.895 1.00 93.50 88 ALA A O 1
ATOM 645 N N . VAL A 1 89 ? -11.290 9.512 6.217 1.00 93.69 89 VAL A N 1
ATOM 646 C CA . VAL A 1 89 ? -10.973 9.775 4.800 1.00 93.69 89 VAL A CA 1
ATOM 647 C C . VAL A 1 89 ? -11.169 8.527 3.936 1.00 93.69 89 VAL A C 1
ATOM 649 O O . VAL A 1 89 ? -11.557 8.624 2.775 1.00 93.69 89 VAL A O 1
ATOM 652 N N . PHE A 1 90 ? -10.970 7.347 4.522 1.00 92.56 90 PHE A N 1
ATOM 653 C CA . PHE A 1 90 ? -11.120 6.055 3.854 1.00 92.56 90 PHE A CA 1
ATOM 654 C C . PHE A 1 90 ? -12.501 5.418 4.078 1.00 92.56 90 PHE A C 1
ATOM 656 O O . PHE A 1 90 ? -12.693 4.245 3.764 1.00 92.56 90 PHE A O 1
ATOM 663 N N . GLY A 1 91 ? -13.462 6.161 4.645 1.00 93.06 91 GLY A N 1
ATOM 664 C CA . GLY A 1 91 ? -14.804 5.654 4.951 1.00 93.06 91 GLY A CA 1
ATOM 665 C C . GLY A 1 91 ? -14.832 4.600 6.063 1.00 93.06 91 GLY A C 1
ATOM 666 O O . GLY A 1 91 ? -15.802 3.849 6.179 1.00 93.06 91 GLY A O 1
ATOM 667 N N . LEU A 1 92 ? -13.776 4.517 6.875 1.00 93.50 92 LEU A N 1
ATOM 668 C CA . LEU A 1 92 ? -13.697 3.583 7.991 1.00 93.50 92 LEU A CA 1
ATOM 669 C C . LEU A 1 92 ? -14.388 4.174 9.229 1.00 93.50 92 LEU A C 1
ATOM 671 O O . LEU A 1 92 ? -14.326 5.385 9.461 1.00 93.50 92 LEU A O 1
ATOM 675 N N . PRO A 1 93 ? -15.025 3.337 10.068 1.00 92.88 93 PRO A N 1
ATOM 676 C CA . PRO A 1 93 ? -15.634 3.804 11.305 1.00 92.88 93 PRO A CA 1
ATOM 677 C C . PRO A 1 93 ? -14.574 4.365 12.258 1.00 92.88 93 PRO A C 1
ATOM 679 O O . PRO A 1 93 ? -13.426 3.910 12.267 1.00 92.88 93 PRO A O 1
ATOM 682 N N . ALA A 1 94 ? -14.982 5.307 13.110 1.00 90.88 94 ALA A N 1
ATOM 683 C CA . ALA A 1 94 ? -14.121 5.852 14.152 1.00 90.88 94 ALA A CA 1
ATOM 684 C C . ALA A 1 94 ? -13.565 4.740 15.062 1.00 90.88 94 ALA A C 1
ATOM 686 O O . ALA A 1 94 ? -14.245 3.754 15.365 1.00 90.88 94 ALA A O 1
ATOM 687 N N . GLY A 1 95 ? -12.319 4.905 15.501 1.00 88.94 95 GLY A N 1
ATOM 688 C CA . GLY A 1 95 ? -11.644 3.961 16.386 1.00 88.94 95 GLY A CA 1
ATOM 689 C C . GLY A 1 95 ? -10.153 3.817 16.078 1.00 88.94 95 GLY A C 1
ATOM 690 O O . GLY A 1 95 ? -9.648 4.469 15.163 1.00 88.94 95 GLY A O 1
ATOM 691 N N . PRO A 1 96 ? -9.445 2.967 16.842 1.00 93.56 96 PRO A N 1
ATOM 692 C CA . PRO A 1 96 ? -8.024 2.732 16.638 1.00 93.56 96 PRO A CA 1
ATOM 693 C C . PRO A 1 96 ? -7.810 1.871 15.390 1.00 93.56 96 PRO A C 1
ATOM 695 O O . PRO A 1 96 ? -8.184 0.696 15.359 1.00 93.56 96 PRO A O 1
ATOM 698 N N . TRP A 1 97 ? -7.193 2.461 14.372 1.00 96.19 97 TRP A N 1
ATOM 699 C CA . TRP A 1 97 ? -6.773 1.780 13.151 1.00 96.19 97 TRP A CA 1
ATOM 700 C C . TRP A 1 97 ? -5.262 1.902 12.993 1.00 96.19 97 TRP A C 1
ATOM 702 O O . TRP A 1 97 ? -4.690 2.957 13.250 1.00 96.19 97 TRP A O 1
ATOM 712 N N . ASN A 1 98 ? -4.630 0.821 12.546 1.00 96.69 98 ASN A N 1
ATOM 713 C CA . ASN A 1 98 ? -3.232 0.800 12.139 1.00 96.69 98 ASN A CA 1
ATOM 714 C C . ASN A 1 98 ? -3.166 0.672 10.622 1.00 96.69 98 ASN A C 1
ATOM 716 O O . ASN A 1 98 ? -3.700 -0.288 10.065 1.00 96.69 98 ASN A O 1
ATOM 720 N N . PHE A 1 99 ? -2.485 1.596 9.959 1.00 96.75 99 PHE A N 1
ATOM 721 C CA . PHE A 1 99 ? -2.301 1.551 8.515 1.00 96.75 99 PHE A CA 1
ATOM 722 C C . PHE A 1 99 ? -0.998 0.834 8.174 1.00 96.75 99 PHE A C 1
ATOM 724 O O . PHE A 1 99 ? 0.031 1.032 8.819 1.00 96.75 99 PHE A O 1
ATOM 731 N N . ARG A 1 100 ? -1.051 -0.048 7.178 1.00 96.06 100 ARG A N 1
ATOM 732 C CA . ARG A 1 100 ? 0.105 -0.786 6.667 1.00 96.06 100 ARG A CA 1
ATOM 733 C C . ARG A 1 100 ? 0.081 -0.722 5.159 1.00 96.06 100 ARG A C 1
ATOM 735 O O . ARG A 1 100 ? -0.920 -1.086 4.548 1.00 96.06 100 ARG A O 1
ATOM 742 N N . ALA A 1 101 ? 1.187 -0.313 4.566 1.00 96.25 101 ALA A N 1
ATOM 743 C CA . ALA A 1 101 ? 1.362 -0.366 3.131 1.00 96.25 101 ALA A CA 1
ATOM 744 C C . ALA A 1 101 ? 2.525 -1.287 2.783 1.00 96.25 101 ALA A C 1
ATOM 746 O O . ALA A 1 101 ? 3.501 -1.397 3.527 1.00 96.25 101 ALA A O 1
ATOM 747 N N . ARG A 1 102 ? 2.404 -1.970 1.650 1.00 95.06 102 ARG A N 1
ATOM 748 C CA . ARG A 1 102 ? 3.446 -2.844 1.109 1.00 95.06 102 ARG A CA 1
ATOM 749 C C . ARG A 1 102 ? 3.463 -2.755 -0.402 1.00 95.06 102 ARG A C 1
ATOM 751 O O . ARG A 1 102 ? 2.443 -2.437 -1.010 1.00 95.06 102 ARG A O 1
ATOM 758 N N . CYS A 1 103 ? 4.581 -3.124 -1.008 1.00 94.88 103 CYS A N 1
ATOM 759 C CA . CYS A 1 103 ? 4.630 -3.306 -2.448 1.00 94.88 103 CYS A CA 1
ATOM 760 C C . CYS A 1 103 ? 4.352 -4.745 -2.845 1.00 94.88 103 CYS A C 1
ATOM 762 O O . CYS A 1 103 ? 5.020 -5.678 -2.395 1.00 94.88 103 CYS A O 1
ATOM 764 N N . ALA A 1 104 ? 3.368 -4.903 -3.721 1.00 92.81 104 ALA A N 1
ATOM 765 C CA . ALA A 1 104 ? 3.030 -6.162 -4.353 1.00 92.81 104 ALA A CA 1
ATOM 766 C C . ALA A 1 104 ? 3.521 -6.158 -5.809 1.00 92.81 104 ALA A C 1
ATOM 768 O O . ALA A 1 104 ? 3.368 -5.144 -6.503 1.00 92.81 104 ALA A O 1
ATOM 769 N N . PRO A 1 105 ? 4.127 -7.258 -6.288 1.00 92.19 105 PRO A N 1
ATOM 770 C CA . PRO A 1 105 ? 4.475 -7.387 -7.693 1.00 92.19 105 PRO A CA 1
ATOM 771 C C . PRO A 1 105 ? 3.197 -7.449 -8.529 1.00 92.19 105 PRO A C 1
ATOM 773 O O . PRO A 1 105 ? 2.246 -8.152 -8.192 1.00 92.19 105 PRO A O 1
ATOM 776 N N . VAL A 1 106 ? 3.191 -6.724 -9.639 1.00 90.88 106 VAL A N 1
ATOM 777 C CA . VAL A 1 106 ? 2.168 -6.841 -10.673 1.00 90.88 106 VAL A CA 1
ATOM 778 C C . VAL A 1 106 ? 2.767 -7.672 -11.790 1.00 90.88 106 VAL A C 1
ATOM 780 O O . VAL A 1 106 ? 3.785 -7.303 -12.380 1.00 90.88 106 VAL A O 1
ATOM 783 N N . THR A 1 107 ? 2.152 -8.819 -12.042 1.00 89.88 107 THR A N 1
ATOM 784 C CA . THR A 1 107 ? 2.536 -9.724 -13.117 1.00 89.88 107 THR A CA 1
ATOM 785 C C . THR A 1 107 ? 1.695 -9.437 -14.353 1.00 89.88 107 THR A C 1
ATOM 787 O O . THR A 1 107 ? 0.526 -9.060 -14.259 1.00 89.88 107 THR A O 1
ATOM 790 N N . GLY A 1 108 ? 2.301 -9.578 -15.524 1.00 81.06 108 GLY A N 1
ATOM 791 C CA . GLY A 1 108 ? 1.596 -9.429 -16.786 1.00 81.06 108 GLY A CA 1
ATOM 792 C C . GLY A 1 108 ? 2.487 -9.756 -17.971 1.00 81.06 108 GLY A C 1
ATOM 793 O O . GLY A 1 108 ? 3.693 -9.976 -17.831 1.00 81.06 108 GLY A O 1
ATOM 794 N N . ASP A 1 109 ? 1.886 -9.760 -19.152 1.00 69.69 109 ASP A N 1
ATOM 795 C CA . ASP A 1 109 ? 2.621 -9.966 -20.387 1.00 69.69 109 ASP A CA 1
ATOM 796 C C . ASP A 1 109 ? 3.244 -8.646 -20.831 1.00 69.69 109 ASP A C 1
ATOM 798 O O . ASP A 1 109 ? 2.551 -7.684 -21.152 1.00 69.69 109 ASP A O 1
ATOM 802 N N . ARG A 1 110 ? 4.578 -8.598 -20.912 1.00 55.28 110 ARG A N 1
ATOM 803 C CA . ARG A 1 110 ? 5.340 -7.440 -21.429 1.00 55.28 110 ARG A CA 1
ATOM 804 C C . ARG A 1 110 ? 5.022 -7.063 -22.893 1.00 55.28 110 ARG A C 1
ATOM 806 O O . ARG A 1 110 ? 5.701 -6.202 -23.439 1.00 55.28 110 ARG A O 1
ATOM 813 N N . ARG A 1 111 ? 4.079 -7.746 -23.553 1.00 53.72 111 ARG A N 1
ATOM 814 C CA . ARG A 1 111 ? 3.823 -7.703 -25.005 1.00 53.72 111 ARG A CA 1
ATOM 815 C C . ARG A 1 111 ? 2.473 -7.098 -25.421 1.00 53.72 111 ARG A C 1
ATOM 817 O O . ARG A 1 111 ? 2.153 -7.199 -26.601 1.00 53.72 111 ARG A O 1
ATOM 824 N N . ALA A 1 112 ? 1.705 -6.513 -24.503 1.00 45.06 112 ALA A N 1
ATOM 825 C CA . ALA A 1 112 ? 0.461 -5.813 -24.845 1.00 45.06 112 ALA A CA 1
ATOM 826 C C . ALA A 1 112 ? 0.721 -4.416 -25.429 1.00 45.06 112 ALA A C 1
ATOM 828 O O . ALA A 1 112 ? 1.608 -3.714 -24.891 1.00 45.06 112 ALA A O 1
#

Foldseek 3Di:
DDDDDDDDDDDDPCPDPPPVVVPVPPPPPDDDPPDPPQDQQFKDKWKWKDDPPDIDTQDDPDDGHHDQVVRQVVQVVVQVVDVVVDDVVRVHDDDDIHMGMHIDGDGHDPPD

pLDDT: mean 76.9, std 21.06, range [42.66, 97.19]

Organism: NCBI:txid553447

Secondary structure (DSSP, 8-state):
----PPPPPPPP----TTSSHHHHSSSSS---------EEEEEEEEEEEEETTEEEEE----PPBS-HHHHHHHHHHHHHHHHHH-GGGGTPPSS--EEEEEEEEEEE-TT-